Protein AF-A0A3M1T5D5-F1 (afdb_monomer_lite)

Foldseek 3Di:
DDPDDPDPPDPPDDDPQRVLLVLLLLLVLVVVVVVVCVVVVDDDCPCVVVSVVVSVPDCSVVDGSVRSCVVCVVVVHDSVVSNVSSVVVVCVVVVVPPPPDPPPDDDDD

Secondary structure (DSSP, 8-state):
----PPPP----PPPHHHHHHHHHHHHHHHHHHHHHHHHHT--TTTTHHHHHHHHHTSGGGG--HHHHHHHHHHTT--HHHHHHHHHHHHHHHTT-------TT-PPP-

pLDDT: mean 83.45, std 17.96, range [40.91, 97.12]

Radius of gyration: 19.55 Å; chains: 1; bounding box: 76×36×31 Å

Structure (mmCIF, N/CA/C/O backbone):
data_AF-A0A3M1T5D5-F1
#
_entry.id   AF-A0A3M1T5D5-F1
#
loop_
_atom_site.group_PDB
_atom_site.id
_atom_site.type_symbol
_atom_site.label_atom_id
_atom_site.label_alt_id
_atom_site.label_comp_id
_atom_site.label_asym_id
_atom_site.label_entity_id
_atom_site.label_seq_id
_atom_site.pdbx_PDB_ins_code
_atom_site.Cartn_x
_atom_site.Cartn_y
_atom_site.Cartn_z
_atom_site.occupancy
_atom_site.B_iso_or_equiv
_atom_site.auth_seq_id
_atom_site.auth_comp_id
_atom_site.auth_asym_id
_atom_site.auth_atom_id
_atom_site.pdbx_PDB_model_num
ATOM 1 N N . MET A 1 1 ? -53.933 -10.630 -8.402 1.00 40.91 1 MET A N 1
ATOM 2 C CA . MET A 1 1 ? -53.173 -9.362 -8.375 1.00 40.91 1 MET A CA 1
ATOM 3 C C . MET A 1 1 ? -51.960 -9.579 -7.484 1.00 40.91 1 MET A C 1
ATOM 5 O O . MET A 1 1 ? -52.131 -9.719 -6.281 1.00 40.91 1 MET A O 1
ATOM 9 N N . ALA A 1 2 ? -50.770 -9.741 -8.067 1.00 44.00 2 ALA A N 1
ATOM 10 C CA . ALA A 1 2 ? -49.533 -9.911 -7.308 1.00 44.00 2 ALA A CA 1
ATOM 11 C C . ALA A 1 2 ? -48.983 -8.522 -6.971 1.00 44.00 2 ALA A C 1
ATOM 13 O O . ALA A 1 2 ? -48.636 -7.753 -7.863 1.00 44.00 2 ALA A O 1
ATOM 14 N N . ASN A 1 3 ? -48.982 -8.188 -5.685 1.00 47.97 3 ASN A N 1
ATOM 15 C CA . ASN A 1 3 ? -48.479 -6.918 -5.186 1.00 47.97 3 ASN A CA 1
ATOM 16 C C . ASN A 1 3 ? -46.959 -7.053 -4.999 1.00 47.97 3 ASN A C 1
ATOM 18 O O . ASN A 1 3 ? -46.487 -7.403 -3.918 1.00 47.97 3 ASN A O 1
ATOM 22 N N . SER A 1 4 ? -46.194 -6.867 -6.077 1.00 52.28 4 SER A N 1
ATOM 23 C CA . SER A 1 4 ? -44.730 -6.869 -6.015 1.00 52.28 4 SER A CA 1
ATOM 24 C C . SER A 1 4 ? -44.257 -5.583 -5.345 1.00 52.28 4 SER A C 1
ATOM 26 O O . SER A 1 4 ? -44.246 -4.510 -5.946 1.00 52.28 4 SER A O 1
ATOM 28 N N . LYS A 1 5 ? -43.902 -5.694 -4.065 1.00 56.28 5 LYS A N 1
ATOM 29 C CA . LYS A 1 5 ? -43.236 -4.636 -3.302 1.00 56.28 5 LYS A CA 1
ATOM 30 C C . LYS A 1 5 ? -41.893 -4.334 -3.992 1.00 56.28 5 LYS A C 1
ATOM 32 O O . LYS A 1 5 ? -41.157 -5.285 -4.250 1.00 56.28 5 LYS A O 1
ATOM 37 N N . PRO A 1 6 ? -41.559 -3.073 -4.310 1.00 59.50 6 PRO A N 1
ATOM 38 C CA . PRO A 1 6 ? -40.265 -2.761 -4.902 1.00 59.50 6 PRO A CA 1
ATOM 39 C C . PRO A 1 6 ? -39.162 -3.115 -3.900 1.00 59.50 6 PRO A C 1
ATOM 41 O O . PRO A 1 6 ? -39.224 -2.706 -2.738 1.00 59.50 6 PRO A O 1
ATOM 44 N N . GLU A 1 7 ? -38.180 -3.906 -4.336 1.00 61.97 7 GLU A N 1
ATOM 45 C CA . GLU A 1 7 ? -36.981 -4.170 -3.547 1.00 61.97 7 GLU A CA 1
ATOM 46 C C . GLU A 1 7 ? -36.312 -2.831 -3.241 1.00 61.97 7 GLU A C 1
ATOM 48 O O . GLU A 1 7 ? -35.962 -2.067 -4.143 1.00 61.97 7 GLU A O 1
ATOM 53 N N . ALA A 1 8 ? -36.194 -2.505 -1.954 1.00 60.16 8 ALA A N 1
ATOM 54 C CA . ALA A 1 8 ? -35.467 -1.324 -1.531 1.00 60.16 8 ALA A CA 1
ATOM 55 C C . ALA A 1 8 ? -34.039 -1.433 -2.077 1.00 60.16 8 ALA A C 1
ATOM 57 O O . ALA A 1 8 ? -33.324 -2.382 -1.754 1.00 60.16 8 ALA A O 1
ATOM 58 N N . PHE A 1 9 ? -33.640 -0.472 -2.911 1.00 60.44 9 PHE A N 1
ATOM 59 C CA . PHE A 1 9 ? -32.278 -0.343 -3.413 1.00 60.44 9 PHE A CA 1
ATOM 60 C C . PHE A 1 9 ? -31.361 -0.102 -2.207 1.00 60.44 9 PHE A C 1
ATOM 62 O O . PHE A 1 9 ? -31.212 1.021 -1.724 1.00 60.44 9 PHE A O 1
ATOM 69 N N . GLY A 1 10 ? -30.851 -1.189 -1.627 1.00 62.12 10 GLY A N 1
ATOM 70 C CA . GLY A 1 10 ? -30.082 -1.164 -0.394 1.00 62.12 10 GLY A CA 1
ATOM 71 C C . GLY A 1 10 ? -28.766 -0.443 -0.628 1.00 62.12 10 GLY A C 1
ATOM 72 O O . GLY A 1 10 ? -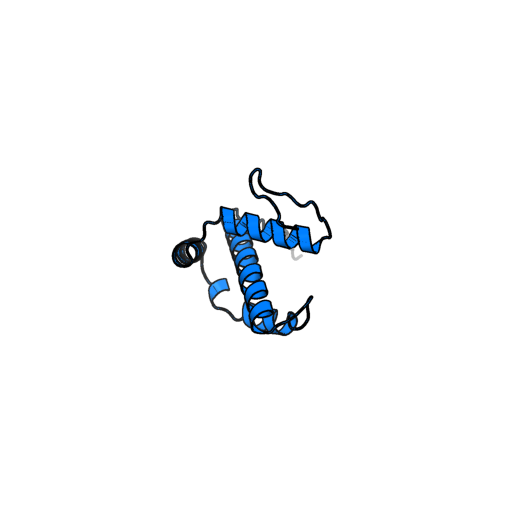27.839 -1.004 -1.209 1.00 62.12 10 GLY A O 1
ATOM 73 N N . LEU A 1 11 ? -28.685 0.807 -0.179 1.00 64.25 11 LEU A N 1
ATOM 74 C CA . LEU A 1 11 ? -27.469 1.604 -0.212 1.00 64.25 11 LEU A CA 1
ATOM 75 C C . LEU A 1 11 ? -26.403 0.924 0.669 1.00 64.25 11 LEU A C 1
ATOM 77 O O . LEU A 1 11 ? -26.407 1.061 1.891 1.00 64.25 11 LEU A O 1
ATOM 81 N N . LYS A 1 12 ? -25.491 0.158 0.060 1.00 74.81 12 LYS A N 1
ATOM 82 C CA . LYS A 1 12 ? -24.354 -0.458 0.758 1.00 74.81 12 LYS A CA 1
ATOM 83 C C . LYS A 1 12 ? -23.246 0.581 0.938 1.00 74.81 12 LYS A C 1
ATOM 85 O O . LYS A 1 12 ? -22.341 0.677 0.114 1.00 74.81 12 LYS A O 1
ATOM 90 N N . ILE A 1 13 ? -23.334 1.383 1.999 1.00 80.44 13 ILE A N 1
ATOM 91 C CA . ILE A 1 13 ? -22.242 2.281 2.395 1.00 80.44 13 ILE A CA 1
ATOM 92 C C . ILE A 1 13 ? -21.165 1.441 3.101 1.00 80.44 13 ILE A C 1
ATOM 94 O O . ILE A 1 13 ? -21.484 0.797 4.103 1.00 80.44 13 ILE A O 1
ATOM 98 N N . PRO A 1 14 ? -19.904 1.442 2.631 1.00 83.88 14 PRO A N 1
ATOM 99 C CA . PRO A 1 14 ? -18.822 0.752 3.322 1.00 83.88 14 PRO A CA 1
ATOM 100 C C . PRO A 1 14 ? -18.591 1.370 4.700 1.00 83.88 14 PRO A C 1
ATOM 102 O O . PRO A 1 14 ? -18.589 2.596 4.865 1.00 83.88 14 PRO A O 1
ATOM 105 N N . SER A 1 15 ? -18.368 0.522 5.700 1.00 90.69 15 SER A N 1
ATOM 106 C CA . SER A 1 15 ? -18.046 0.995 7.039 1.00 90.69 15 SER A CA 1
ATOM 107 C C . SER A 1 15 ? -16.688 1.707 7.056 1.00 90.69 15 SER A C 1
ATOM 109 O O . SER A 1 15 ? -15.858 1.576 6.149 1.00 90.69 15 SER A O 1
ATOM 111 N N . LYS A 1 16 ? -16.411 2.453 8.132 1.00 91.75 16 LYS A N 1
ATOM 112 C CA . LYS A 1 16 ? -15.080 3.046 8.342 1.00 91.75 16 LYS A CA 1
ATOM 113 C C . LYS A 1 16 ? -13.978 1.979 8.364 1.00 91.75 16 LYS A C 1
ATOM 115 O O . LYS A 1 16 ? -12.884 2.242 7.869 1.00 91.75 16 LYS A O 1
ATOM 120 N N . ALA A 1 17 ? -14.271 0.794 8.902 1.00 91.00 17 ALA A N 1
ATOM 121 C CA . ALA A 1 17 ? -13.340 -0.329 8.929 1.00 91.00 17 ALA A CA 1
ATOM 122 C C . ALA A 1 17 ? -13.064 -0.866 7.516 1.00 91.00 17 ALA A C 1
ATOM 124 O O . ALA A 1 17 ? -11.901 -1.034 7.159 1.00 91.00 17 ALA A O 1
ATOM 125 N N . ASP A 1 18 ? -14.098 -1.020 6.682 1.00 91.88 18 ASP A N 1
ATOM 126 C CA . ASP A 1 18 ? -13.947 -1.474 5.289 1.00 91.88 18 ASP A CA 1
ATOM 127 C C . ASP A 1 18 ? -13.114 -0.490 4.467 1.00 91.88 18 ASP A C 1
ATOM 129 O O . ASP A 1 18 ? -12.221 -0.881 3.709 1.00 91.88 18 ASP A O 1
ATOM 133 N N . LYS A 1 19 ? -13.362 0.813 4.658 1.00 92.88 19 LYS A N 1
ATOM 134 C CA . LYS A 1 19 ? -12.568 1.869 4.025 1.00 92.88 19 LYS A CA 1
ATOM 135 C C . LYS A 1 19 ? -11.108 1.803 4.470 1.00 92.88 19 LYS A C 1
ATOM 137 O O . LYS A 1 19 ? -10.219 1.887 3.629 1.00 92.88 19 LYS A O 1
ATOM 142 N N . ARG A 1 20 ? -10.854 1.636 5.771 1.00 94.94 20 ARG A N 1
ATOM 143 C CA . ARG A 1 20 ? -9.497 1.533 6.329 1.00 94.94 20 ARG A CA 1
ATOM 144 C C . ARG A 1 20 ? -8.758 0.305 5.794 1.00 94.94 20 ARG A C 1
ATOM 146 O O . ARG A 1 20 ? -7.648 0.457 5.297 1.00 94.94 20 ARG A O 1
ATOM 153 N N . LYS A 1 21 ? -9.400 -0.870 5.785 1.00 95.50 21 LYS A N 1
ATOM 154 C CA . LYS A 1 21 ? -8.865 -2.097 5.169 1.00 95.50 21 LYS A CA 1
ATOM 155 C C . LYS A 1 21 ? -8.502 -1.870 3.699 1.00 95.50 21 LYS A C 1
ATOM 157 O O . LYS A 1 21 ? -7.394 -2.190 3.285 1.00 95.50 21 LYS A O 1
ATOM 162 N N . SER A 1 22 ? -9.406 -1.264 2.928 1.00 94.44 22 SER A N 1
ATOM 163 C CA . SER A 1 22 ? -9.179 -0.990 1.502 1.00 94.44 22 SER A CA 1
ATOM 164 C C . SER A 1 22 ? -7.985 -0.060 1.267 1.00 94.44 22 SER A C 1
ATOM 166 O O . SER A 1 22 ? -7.217 -0.265 0.330 1.00 94.44 22 SER A O 1
ATOM 168 N N . LEU A 1 23 ? -7.807 0.950 2.125 1.00 95.25 23 LEU A N 1
ATOM 169 C CA . LEU A 1 23 ? -6.665 1.861 2.056 1.00 95.25 23 LEU A CA 1
ATOM 170 C C . LEU A 1 23 ? -5.345 1.147 2.365 1.00 95.25 23 LEU A C 1
ATOM 172 O O . LEU A 1 23 ? -4.384 1.335 1.624 1.00 95.25 23 LEU A O 1
ATOM 176 N N . ILE A 1 24 ? -5.309 0.311 3.408 1.00 96.12 24 ILE A N 1
ATOM 177 C CA . ILE A 1 24 ? -4.122 -0.481 3.761 1.00 96.12 24 ILE A CA 1
ATOM 178 C C . ILE A 1 24 ? -3.746 -1.422 2.611 1.00 96.12 24 ILE A C 1
ATOM 180 O O . ILE A 1 24 ? -2.595 -1.423 2.179 1.00 96.12 24 ILE A O 1
ATOM 184 N N . LEU A 1 25 ? -4.713 -2.165 2.063 1.00 96.81 25 LEU A N 1
ATOM 185 C CA . LEU A 1 25 ? -4.473 -3.074 0.939 1.00 96.81 25 LEU A CA 1
ATOM 186 C C . LEU A 1 25 ? -3.941 -2.341 -0.297 1.00 96.81 25 LEU A C 1
ATOM 188 O O . LEU A 1 25 ? -3.014 -2.828 -0.938 1.00 96.81 25 LEU A O 1
ATOM 192 N N . ASP A 1 26 ? -4.480 -1.165 -0.631 1.00 97.06 26 ASP A N 1
ATOM 193 C CA . ASP A 1 26 ? -3.977 -0.379 -1.763 1.00 97.06 26 ASP A CA 1
ATOM 194 C C . ASP A 1 26 ? -2.552 0.142 -1.520 1.00 97.06 26 ASP A C 1
ATOM 196 O O . ASP A 1 26 ? -1.727 0.115 -2.432 1.00 97.06 26 ASP A O 1
ATOM 200 N N . SER A 1 27 ? -2.232 0.573 -0.296 1.00 96.62 27 SER A N 1
ATOM 201 C CA . SER A 1 27 ? -0.864 0.962 0.067 1.00 96.62 27 SER A CA 1
ATOM 202 C C . SER A 1 27 ? 0.118 -0.201 -0.052 1.00 96.62 27 SER A C 1
ATOM 204 O O . SER A 1 27 ? 1.179 -0.037 -0.651 1.00 96.62 27 SER A O 1
ATOM 206 N N . LEU A 1 28 ? -0.242 -1.380 0.461 1.00 96.38 28 LEU A N 1
ATOM 207 C CA . LEU A 1 28 ? 0.588 -2.580 0.350 1.00 96.38 28 LEU A CA 1
ATOM 208 C C . LEU A 1 28 ? 0.768 -2.995 -1.113 1.00 96.38 28 LEU A C 1
ATOM 210 O O . LEU A 1 28 ? 1.897 -3.222 -1.535 1.00 96.38 28 LEU A O 1
ATOM 214 N N . ARG A 1 29 ? -0.300 -2.966 -1.922 1.00 97.12 29 ARG A N 1
ATOM 215 C CA . ARG A 1 29 ? -0.223 -3.215 -3.370 1.00 97.12 29 ARG A CA 1
ATOM 216 C C . ARG A 1 29 ? 0.803 -2.315 -4.049 1.00 97.12 29 ARG A C 1
ATOM 218 O O . ARG A 1 29 ? 1.553 -2.777 -4.903 1.00 97.12 29 ARG A O 1
ATOM 225 N N . ILE A 1 30 ? 0.815 -1.024 -3.709 1.00 95.69 30 ILE A N 1
ATOM 226 C CA . ILE A 1 30 ? 1.755 -0.054 -4.285 1.00 95.69 30 ILE A CA 1
ATOM 227 C C . ILE A 1 30 ? 3.193 -0.410 -3.912 1.00 95.69 30 ILE A C 1
ATOM 229 O O . ILE A 1 30 ? 4.053 -0.390 -4.791 1.00 95.69 30 ILE A O 1
ATOM 233 N N . LEU A 1 31 ? 3.450 -0.763 -2.650 1.00 94.44 31 LEU A N 1
ATOM 234 C CA . LEU A 1 31 ? 4.777 -1.193 -2.206 1.00 94.44 31 LEU A CA 1
ATOM 235 C C . LEU A 1 31 ? 5.229 -2.457 -2.936 1.00 94.44 31 LEU A C 1
ATOM 237 O O . LEU A 1 31 ? 6.318 -2.480 -3.508 1.00 94.44 31 LEU A O 1
ATOM 241 N N . THR A 1 32 ? 4.371 -3.476 -2.997 1.00 95.88 32 THR A N 1
ATOM 242 C CA . THR A 1 32 ? 4.675 -4.720 -3.711 1.00 95.88 32 THR A CA 1
ATOM 243 C C . THR A 1 32 ? 4.906 -4.460 -5.199 1.00 95.88 32 THR A C 1
ATOM 245 O O . THR A 1 32 ? 5.839 -5.012 -5.771 1.00 95.88 32 THR A O 1
ATOM 248 N N . TRP A 1 33 ? 4.132 -3.565 -5.823 1.00 95.38 33 TRP A N 1
ATOM 249 C CA . TRP A 1 33 ? 4.343 -3.163 -7.215 1.00 95.38 33 TRP A CA 1
ATOM 250 C C . TRP A 1 33 ? 5.687 -2.460 -7.423 1.00 95.38 33 TRP A C 1
ATOM 252 O O . TRP A 1 33 ? 6.392 -2.729 -8.394 1.00 95.38 33 TRP A O 1
ATOM 262 N N . GLN A 1 34 ? 6.061 -1.545 -6.527 1.00 93.12 34 GLN A N 1
ATOM 263 C CA . GLN A 1 34 ? 7.351 -0.864 -6.609 1.00 93.12 34 GLN A CA 1
ATOM 264 C C . GLN A 1 34 ? 8.516 -1.845 -6.465 1.00 93.12 34 GLN A C 1
ATOM 266 O O . GLN A 1 34 ? 9.463 -1.747 -7.245 1.00 93.12 34 GLN A O 1
ATOM 271 N N . ASN A 1 35 ? 8.411 -2.812 -5.551 1.00 94.44 35 ASN A N 1
ATOM 272 C CA . ASN A 1 35 ? 9.419 -3.854 -5.396 1.00 94.44 35 ASN A CA 1
ATOM 273 C C . ASN A 1 35 ? 9.490 -4.771 -6.627 1.00 94.44 35 ASN A C 1
ATOM 275 O O . ASN A 1 35 ? 10.560 -4.944 -7.202 1.00 94.44 35 ASN A O 1
ATOM 279 N N . TYR A 1 36 ? 8.340 -5.247 -7.117 1.00 95.00 36 TYR A N 1
ATOM 280 C CA . TYR A 1 36 ? 8.25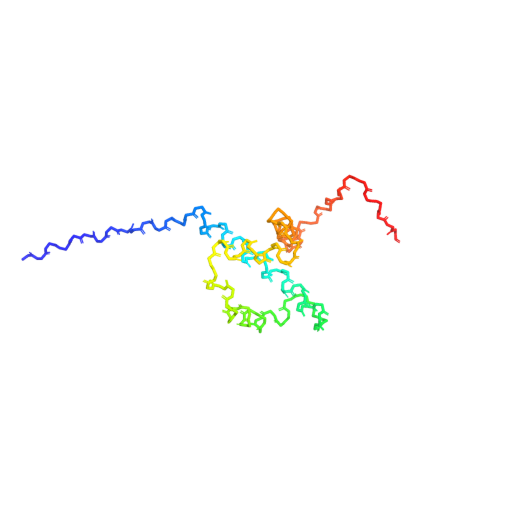4 -6.059 -8.333 1.00 95.00 36 TYR A CA 1
ATOM 281 C C . TYR A 1 36 ? 8.919 -5.365 -9.527 1.00 95.00 36 TYR A C 1
ATOM 283 O O . TYR A 1 36 ? 9.681 -5.984 -10.269 1.00 95.00 36 TYR A O 1
ATOM 291 N N . LYS A 1 37 ? 8.690 -4.057 -9.700 1.00 94.69 37 LYS A N 1
ATOM 292 C CA . LYS A 1 37 ? 9.364 -3.288 -10.750 1.00 94.69 37 LYS A CA 1
ATOM 293 C C . LYS A 1 37 ? 10.875 -3.233 -10.573 1.00 94.69 37 LYS A C 1
ATOM 295 O O . LYS A 1 37 ? 11.588 -3.346 -11.565 1.00 94.69 37 LYS A O 1
ATOM 300 N N . ALA A 1 38 ? 11.353 -3.019 -9.349 1.00 92.88 38 ALA A N 1
ATOM 301 C CA . ALA A 1 38 ? 12.780 -2.939 -9.064 1.00 92.88 38 ALA A CA 1
ATOM 302 C C . ALA A 1 38 ? 13.478 -4.276 -9.359 1.00 92.88 38 ALA A C 1
ATOM 304 O O . ALA A 1 38 ? 14.483 -4.300 -10.069 1.00 92.88 38 ALA A O 1
ATOM 305 N N . GLU A 1 39 ? 12.895 -5.383 -8.896 1.00 95.00 39 GLU A N 1
ATOM 306 C CA . GLU A 1 39 ? 13.406 -6.743 -9.108 1.00 95.00 39 GLU A CA 1
ATOM 307 C C . GLU A 1 39 ? 13.453 -7.122 -10.593 1.00 95.00 39 GLU A C 1
ATOM 309 O O . GLU A 1 39 ? 14.433 -7.701 -11.060 1.00 95.00 39 GLU A O 1
ATOM 314 N N . ASN A 1 40 ? 12.429 -6.734 -11.358 1.00 93.44 40 ASN A N 1
ATOM 315 C CA . ASN A 1 40 ? 12.307 -7.069 -12.779 1.00 93.44 40 ASN A CA 1
ATOM 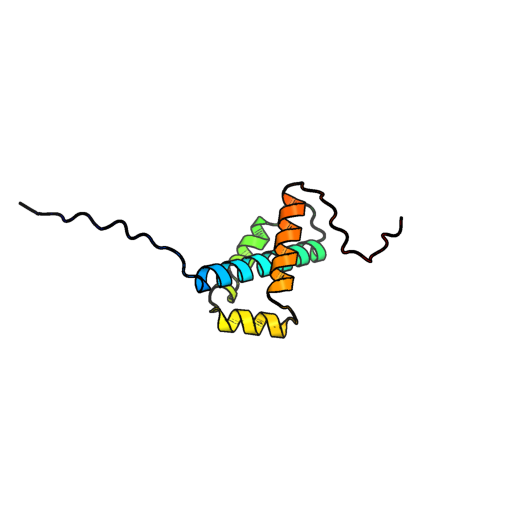316 C C . ASN A 1 40 ? 12.855 -5.983 -13.721 1.00 93.44 40 ASN A C 1
ATOM 318 O O . ASN A 1 40 ? 12.761 -6.123 -14.939 1.00 93.44 40 ASN A O 1
ATOM 322 N N . ARG A 1 41 ? 13.428 -4.896 -13.182 1.00 92.50 41 ARG A N 1
ATOM 323 C CA . ARG A 1 41 ? 13.933 -3.729 -13.939 1.00 92.50 41 ARG A CA 1
ATOM 324 C C . ARG A 1 41 ? 12.906 -3.151 -14.924 1.00 92.50 41 ARG A C 1
ATOM 326 O O . ARG A 1 41 ? 13.242 -2.743 -16.033 1.00 92.50 41 ARG A O 1
ATOM 333 N N . ILE A 1 42 ? 11.648 -3.113 -14.500 1.00 90.81 42 ILE A N 1
ATOM 334 C CA . ILE A 1 42 ? 10.512 -2.648 -15.295 1.00 90.81 42 ILE A CA 1
ATOM 335 C C . ILE A 1 42 ? 10.352 -1.133 -15.158 1.00 90.81 42 ILE A C 1
ATOM 337 O O . ILE A 1 42 ? 10.408 -0.572 -14.059 1.00 90.81 42 ILE A O 1
ATOM 341 N N . SER A 1 43 ? 10.050 -0.475 -16.276 1.00 86.19 43 SER A N 1
ATOM 342 C CA . SER A 1 43 ? 9.649 0.932 -16.312 1.00 86.19 43 SER A CA 1
ATOM 343 C C . SER A 1 43 ? 8.156 1.073 -16.631 1.00 86.19 43 SER A C 1
ATOM 345 O O . SER A 1 43 ? 7.551 0.186 -17.226 1.00 86.19 43 SER A O 1
ATOM 347 N N . GLY A 1 44 ? 7.535 2.181 -16.220 1.00 86.06 44 GLY A N 1
ATOM 348 C CA . GLY A 1 44 ? 6.130 2.441 -16.546 1.00 86.06 44 GLY A CA 1
ATOM 349 C C . GLY A 1 44 ? 5.151 1.412 -15.959 1.00 86.06 44 GLY A C 1
ATOM 350 O O . GLY A 1 44 ? 5.150 1.180 -14.745 1.00 86.06 44 GLY A O 1
ATOM 351 N N . LEU A 1 45 ? 4.276 0.875 -16.818 1.00 88.12 45 LEU A N 1
ATOM 352 C CA . LEU A 1 45 ? 3.215 -0.092 -16.489 1.00 88.12 45 LEU A CA 1
ATOM 353 C C . LEU A 1 45 ? 3.430 -1.469 -17.137 1.00 88.12 45 LEU A C 1
ATOM 355 O O . LEU A 1 45 ? 2.544 -2.321 -17.051 1.00 88.12 45 LEU A O 1
ATOM 359 N N . ASP A 1 46 ? 4.578 -1.695 -17.772 1.00 89.25 46 ASP A N 1
ATOM 360 C CA . ASP A 1 46 ? 4.887 -2.988 -18.381 1.00 89.25 46 ASP A CA 1
ATOM 361 C C . ASP A 1 46 ? 4.887 -4.070 -17.291 1.00 89.25 46 ASP A C 1
ATOM 363 O O . ASP A 1 46 ? 5.363 -3.837 -16.186 1.00 89.25 46 ASP A O 1
ATOM 367 N N . GLY A 1 47 ? 4.290 -5.237 -17.525 1.00 90.44 47 GLY A N 1
ATOM 368 C CA . GLY A 1 47 ? 4.214 -6.285 -16.497 1.00 90.44 47 GLY A CA 1
ATOM 369 C C . GLY A 1 47 ? 3.187 -6.044 -15.377 1.00 90.44 47 GLY A C 1
ATOM 370 O O . GLY A 1 47 ? 3.080 -6.859 -14.458 1.00 90.44 47 GLY A O 1
ATOM 371 N N . TYR A 1 48 ? 2.434 -4.932 -15.402 1.00 93.31 48 TYR A N 1
ATOM 372 C CA . TYR A 1 48 ? 1.429 -4.657 -14.367 1.00 93.31 48 TYR A CA 1
ATOM 373 C C . TYR A 1 48 ? 0.249 -5.631 -14.424 1.00 93.31 48 TYR A C 1
ATOM 375 O O . TYR A 1 48 ? -0.328 -5.938 -13.387 1.00 93.31 48 TYR A O 1
ATOM 383 N N . ALA A 1 49 ? -0.125 -6.113 -15.611 1.00 94.75 49 ALA A N 1
ATOM 384 C CA . ALA A 1 49 ? -1.234 -7.054 -15.755 1.00 94.75 49 ALA A CA 1
ATOM 385 C C . ALA A 1 49 ? -0.920 -8.389 -15.060 1.00 94.75 49 ALA A C 1
ATOM 387 O O . ALA A 1 49 ? -1.740 -8.910 -14.308 1.00 94.75 49 ALA A O 1
ATOM 388 N N . GLU A 1 50 ? 0.293 -8.899 -15.254 1.00 94.88 50 GLU A N 1
ATOM 389 C CA . GLU A 1 50 ? 0.813 -10.107 -14.622 1.00 94.88 50 GLU A CA 1
ATOM 390 C C . GLU A 1 50 ? 0.941 -9.918 -13.108 1.00 94.88 50 GLU A C 1
ATOM 392 O O . GLU A 1 50 ? 0.486 -10.763 -12.333 1.00 94.88 50 GLU A O 1
ATOM 397 N N . PHE A 1 51 ? 1.482 -8.771 -12.683 1.00 96.69 51 PHE A N 1
ATOM 398 C CA . PHE A 1 51 ? 1.526 -8.395 -11.273 1.00 96.69 51 PHE A CA 1
ATOM 399 C C . PHE A 1 51 ? 0.126 -8.343 -10.646 1.00 96.69 51 PHE A C 1
ATOM 401 O O . PHE A 1 51 ? -0.061 -8.869 -9.555 1.00 96.69 51 PHE A O 1
ATOM 408 N N . ASP A 1 52 ? -0.863 -7.730 -11.302 1.00 95.94 52 ASP A N 1
ATOM 409 C CA . ASP A 1 52 ? -2.218 -7.580 -10.759 1.00 95.94 52 ASP A CA 1
ATOM 410 C C . ASP A 1 52 ? -2.916 -8.937 -10.599 1.00 95.94 52 ASP A C 1
ATOM 412 O O . ASP A 1 52 ? -3.618 -9.155 -9.611 1.00 95.94 52 ASP A O 1
ATOM 416 N N . VAL A 1 53 ? -2.673 -9.878 -11.518 1.00 97.12 53 VAL A N 1
ATOM 417 C CA . VAL A 1 53 ? -3.123 -11.270 -11.373 1.00 97.12 53 VAL A CA 1
ATOM 418 C C . VAL A 1 53 ? -2.484 -11.918 -10.144 1.00 97.12 53 VAL A C 1
ATOM 420 O O . VAL A 1 53 ? -3.204 -12.470 -9.311 1.00 97.12 53 VAL A O 1
ATOM 423 N N . ALA A 1 54 ? -1.160 -11.812 -9.994 1.00 95.81 54 ALA A N 1
ATOM 424 C CA . AL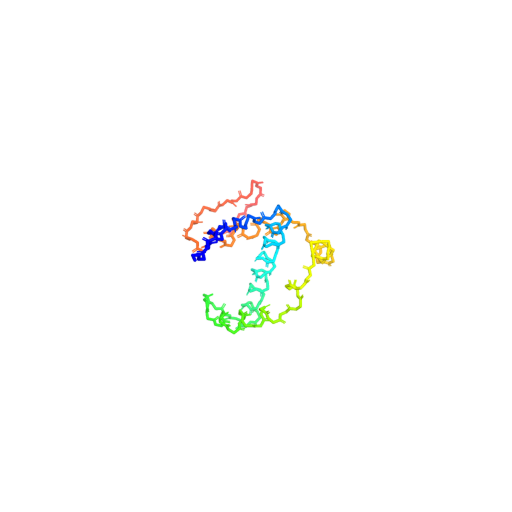A A 1 54 ? -0.449 -12.378 -8.849 1.00 95.81 54 ALA A CA 1
ATOM 425 C C . ALA A 1 54 ? -0.906 -11.747 -7.523 1.00 95.81 54 ALA A C 1
ATOM 427 O O . ALA A 1 54 ? -1.216 -12.457 -6.570 1.00 95.81 54 ALA A O 1
ATOM 428 N N . TRP A 1 55 ? -1.034 -10.420 -7.484 1.00 96.75 55 TRP A N 1
ATOM 429 C CA . TRP A 1 55 ? -1.507 -9.657 -6.333 1.00 96.75 55 TRP A CA 1
ATOM 430 C C . TRP A 1 55 ? -2.910 -10.082 -5.900 1.00 96.75 55 TRP A C 1
ATOM 432 O O . TRP A 1 55 ? -3.152 -10.286 -4.712 1.00 96.75 55 TRP A O 1
ATOM 442 N N . LYS A 1 56 ? -3.849 -10.231 -6.842 1.00 96.06 56 LYS A N 1
ATOM 443 C CA . LYS A 1 56 ? -5.228 -10.656 -6.546 1.00 96.06 56 LYS A CA 1
ATOM 444 C C . LYS A 1 56 ? -5.321 -12.091 -6.034 1.00 96.06 56 LYS A C 1
ATOM 446 O O . LYS A 1 56 ? -6.280 -12.404 -5.336 1.00 96.06 56 LYS A O 1
ATOM 451 N N . ALA A 1 57 ? -4.350 -12.938 -6.364 1.00 96.62 57 ALA A N 1
ATOM 452 C CA . ALA A 1 57 ? -4.279 -14.313 -5.882 1.00 96.62 57 ALA A CA 1
ATOM 453 C C . ALA A 1 57 ? -3.701 -14.438 -4.458 1.00 96.62 57 ALA A C 1
ATOM 455 O O . ALA A 1 57 ? -3.740 -15.525 -3.891 1.00 96.62 57 ALA A O 1
ATOM 456 N N . MET A 1 58 ? -3.165 -13.361 -3.871 1.00 95.00 58 MET A N 1
ATOM 457 C CA . MET A 1 58 ? -2.573 -13.404 -2.530 1.00 95.00 58 MET A CA 1
ATOM 458 C C . MET A 1 58 ? -3.632 -13.513 -1.424 1.00 95.00 58 MET A C 1
ATOM 460 O O . MET A 1 58 ? -4.643 -12.810 -1.433 1.00 95.00 58 MET A O 1
ATOM 464 N N . ASP A 1 59 ? -3.331 -14.290 -0.382 1.00 95.06 59 ASP A N 1
ATOM 465 C CA . ASP A 1 59 ? -4.228 -14.509 0.767 1.00 95.06 59 ASP A CA 1
ATOM 466 C C . ASP A 1 59 ? -4.515 -13.245 1.595 1.00 95.06 59 ASP A C 1
ATOM 468 O O . ASP A 1 59 ? -5.452 -13.211 2.395 1.00 95.06 59 ASP A O 1
ATOM 472 N N . ILE A 1 60 ? -3.744 -12.174 1.388 1.00 94.62 60 ILE A N 1
ATOM 473 C CA . ILE A 1 60 ? -3.897 -10.901 2.101 1.00 94.62 60 ILE A CA 1
ATOM 474 C C . ILE A 1 60 ? -5.295 -10.282 1.932 1.00 94.62 60 ILE A C 1
ATOM 476 O O . ILE A 1 60 ? -5.789 -9.606 2.834 1.00 94.62 60 ILE A O 1
ATOM 480 N N . HIS A 1 61 ? -5.986 -10.550 0.818 1.00 94.31 61 HIS A N 1
ATOM 481 C CA . HIS A 1 61 ? -7.347 -10.045 0.578 1.00 94.31 61 HIS A CA 1
ATOM 482 C C . HIS A 1 61 ? -8.377 -10.629 1.555 1.00 94.31 61 HIS A C 1
ATOM 484 O O . HIS A 1 61 ? -9.365 -9.963 1.899 1.00 94.31 61 HIS A O 1
ATOM 490 N N . SER A 1 62 ? -8.110 -11.836 2.054 1.00 94.50 62 SER A N 1
ATOM 491 C CA . SER A 1 62 ? -8.942 -12.549 3.025 1.00 94.50 62 SER A CA 1
ATOM 492 C C . SER A 1 62 ? -8.713 -12.088 4.467 1.00 94.50 62 SER A C 1
ATOM 494 O O . SER A 1 62 ? -9.539 -12.387 5.325 1.00 94.50 62 SER A O 1
ATOM 496 N N . GLN A 1 63 ? -7.644 -11.333 4.743 1.00 94.19 63 GLN A N 1
ATOM 497 C CA . GLN A 1 63 ? -7.323 -10.876 6.096 1.00 94.19 63 GLN A CA 1
ATOM 498 C C . GLN A 1 63 ? -8.295 -9.804 6.590 1.00 94.19 63 GLN A C 1
ATOM 500 O O . GLN A 1 63 ? -8.715 -8.920 5.836 1.00 94.19 63 GLN A O 1
ATOM 505 N N . ASP A 1 64 ? -8.659 -9.853 7.865 1.00 95.31 64 ASP A N 1
ATOM 506 C CA . ASP A 1 64 ? -9.429 -8.793 8.507 1.00 95.31 64 ASP A CA 1
ATOM 507 C C . ASP A 1 64 ? -8.545 -7.595 8.907 1.00 95.31 64 ASP A C 1
ATOM 509 O O . ASP A 1 64 ? -7.329 -7.580 8.716 1.00 95.31 64 ASP A O 1
ATOM 513 N N . LEU A 1 65 ? -9.170 -6.527 9.409 1.00 93.94 65 LEU A N 1
ATOM 514 C CA . LEU A 1 65 ? -8.437 -5.319 9.783 1.00 93.94 65 LEU A CA 1
ATOM 515 C C . LEU A 1 65 ? -7.403 -5.578 10.903 1.00 93.94 65 LEU A C 1
ATOM 517 O O . LEU A 1 65 ? -6.270 -5.137 10.729 1.00 93.94 65 LEU A O 1
ATOM 521 N N . PRO A 1 66 ? -7.719 -6.272 12.016 1.00 96.31 66 PRO A N 1
ATOM 522 C CA . PRO A 1 66 ? -6.714 -6.642 13.017 1.00 96.31 66 PRO A CA 1
ATOM 523 C C . PRO A 1 66 ? -5.506 -7.395 12.446 1.00 96.31 66 PRO A C 1
ATOM 525 O O . PRO A 1 66 ? -4.373 -7.041 12.769 1.00 96.31 66 PRO A O 1
ATOM 528 N N . GLN A 1 67 ? -5.731 -8.381 11.574 1.00 96.69 67 GLN A N 1
ATOM 529 C CA . GLN A 1 67 ? -4.663 -9.147 10.927 1.00 96.69 67 GLN A CA 1
ATOM 530 C C . GLN A 1 67 ? -3.783 -8.264 10.042 1.00 96.69 67 GLN A C 1
ATOM 532 O O . GLN A 1 67 ? -2.559 -8.343 10.124 1.00 96.69 67 GLN A O 1
ATOM 537 N N . LEU A 1 68 ? -4.393 -7.372 9.257 1.00 96.12 68 LEU A N 1
ATOM 538 C CA . LEU A 1 68 ? -3.647 -6.419 8.439 1.00 96.12 68 LEU A CA 1
ATOM 539 C C . LEU A 1 68 ? -2.805 -5.474 9.296 1.00 96.12 68 LEU A C 1
ATOM 541 O O . LEU A 1 68 ? -1.657 -5.220 8.957 1.00 96.12 68 LEU A O 1
ATOM 545 N N . LEU A 1 69 ? -3.339 -4.974 10.413 1.00 95.62 69 LEU A N 1
ATOM 546 C CA . LEU A 1 69 ? -2.589 -4.107 11.327 1.00 95.62 69 LEU A CA 1
ATOM 547 C C . LEU A 1 69 ? -1.411 -4.833 11.980 1.00 95.62 69 LEU A C 1
ATOM 549 O O . LEU A 1 69 ? -0.364 -4.225 12.185 1.00 95.62 69 LEU A O 1
ATOM 553 N N . GLU A 1 70 ? -1.568 -6.115 12.302 1.00 96.44 70 GLU A N 1
ATOM 554 C CA . GLU A 1 70 ? -0.472 -6.925 12.833 1.00 96.44 70 GLU A CA 1
ATOM 555 C C . GLU A 1 70 ? 0.608 -7.172 11.776 1.00 96.44 70 GLU A C 1
ATOM 557 O O . GLU A 1 70 ? 1.792 -7.024 12.070 1.00 96.44 70 GLU A O 1
ATOM 562 N N . LEU A 1 71 ? 0.209 -7.433 10.527 1.00 95.50 71 LEU A N 1
ATOM 563 C CA . LEU A 1 71 ? 1.137 -7.512 9.401 1.00 95.50 71 LEU A CA 1
ATOM 564 C C . LEU A 1 71 ? 1.939 -6.212 9.242 1.00 95.50 71 LEU A C 1
ATOM 566 O O . LEU A 1 71 ? 3.144 -6.271 9.022 1.00 95.50 71 LEU A O 1
ATOM 570 N N . LEU A 1 72 ? 1.306 -5.042 9.389 1.00 95.38 72 LEU A N 1
ATOM 571 C CA . LEU A 1 72 ? 2.028 -3.768 9.291 1.00 95.38 72 LEU A CA 1
ATOM 572 C C . LEU A 1 72 ? 3.134 -3.656 10.339 1.00 95.38 72 LEU A C 1
ATOM 574 O O . LEU A 1 72 ? 4.253 -3.291 9.995 1.00 95.38 72 LEU A O 1
ATOM 578 N N . LYS A 1 73 ? 2.851 -4.039 11.589 1.00 94.94 73 LYS A N 1
ATOM 579 C CA . LYS A 1 73 ? 3.864 -4.050 12.653 1.00 94.94 73 LYS A CA 1
ATOM 580 C C . LYS A 1 73 ? 5.001 -5.023 12.358 1.00 94.94 73 LYS A C 1
ATOM 582 O O . LYS A 1 73 ? 6.150 -4.698 12.618 1.00 94.94 73 LYS A O 1
ATOM 587 N N . GLN A 1 74 ? 4.696 -6.207 11.823 1.00 96.12 74 GLN A N 1
ATOM 588 C CA . GLN A 1 74 ? 5.718 -7.196 11.456 1.00 96.12 74 GLN A CA 1
ATOM 589 C C . GLN A 1 74 ? 6.651 -6.686 10.354 1.00 96.12 74 GLN A C 1
ATOM 591 O O . GLN A 1 74 ? 7.821 -7.054 10.323 1.00 96.12 74 GLN A O 1
ATOM 596 N N . LEU A 1 75 ? 6.128 -5.843 9.464 1.00 94.06 75 LEU A N 1
ATOM 597 C CA . LEU A 1 75 ? 6.886 -5.176 8.408 1.00 94.06 75 LEU A CA 1
ATOM 598 C C . LEU A 1 75 ? 7.515 -3.848 8.864 1.00 94.06 75 LEU A C 1
ATOM 600 O O . LEU A 1 75 ? 8.084 -3.150 8.032 1.00 94.06 75 LEU A O 1
ATOM 604 N N . ASP A 1 76 ? 7.397 -3.505 10.150 1.00 95.50 76 ASP A N 1
ATOM 605 C CA . ASP A 1 76 ? 7.868 -2.253 10.752 1.00 95.50 76 ASP A CA 1
ATOM 606 C C . ASP A 1 76 ? 7.321 -0.990 10.058 1.00 95.50 76 ASP A C 1
ATOM 608 O O . ASP A 1 76 ? 8.006 0.016 9.891 1.00 95.50 76 ASP A O 1
ATOM 612 N N . TYR A 1 77 ? 6.054 -1.051 9.635 1.00 94.00 77 TYR A N 1
ATOM 613 C CA . TYR A 1 77 ? 5.324 0.083 9.078 1.00 94.00 77 TYR A CA 1
ATOM 614 C C . TYR A 1 77 ? 4.193 0.536 9.994 1.00 94.00 77 TYR A C 1
ATOM 616 O O . TYR A 1 77 ? 3.398 -0.250 10.516 1.00 94.00 77 TYR A O 1
ATOM 624 N N . THR A 1 78 ? 4.022 1.849 10.076 1.00 94.38 78 THR A N 1
ATOM 625 C CA . THR A 1 78 ? 2.799 2.475 10.567 1.00 94.38 78 THR A CA 1
ATOM 626 C C . THR A 1 78 ? 1.810 2.713 9.426 1.00 94.38 78 THR A C 1
ATOM 628 O O . THR A 1 78 ? 2.160 2.874 8.253 1.00 94.38 78 THR A O 1
ATOM 631 N N . GLU A 1 79 ? 0.524 2.818 9.760 1.00 93.19 79 GLU A N 1
ATOM 632 C CA . GLU A 1 79 ? -0.489 3.200 8.770 1.00 93.19 79 GLU A CA 1
ATOM 633 C C . GLU A 1 79 ? -0.253 4.598 8.190 1.00 93.19 79 GLU A C 1
ATOM 635 O O . GLU A 1 79 ? -0.551 4.835 7.020 1.00 93.19 79 GLU A O 1
ATOM 640 N N . ALA A 1 80 ? 0.276 5.527 8.990 1.00 92.31 80 ALA A N 1
ATOM 641 C CA . ALA A 1 80 ? 0.560 6.885 8.543 1.00 92.31 80 ALA A CA 1
ATOM 642 C C . ALA A 1 80 ? 1.620 6.894 7.431 1.00 92.31 80 ALA A C 1
ATOM 644 O O . ALA A 1 80 ? 1.423 7.549 6.405 1.00 92.31 80 ALA A O 1
ATOM 645 N N . GLU A 1 81 ? 2.687 6.107 7.586 1.00 93.50 81 GLU A N 1
ATOM 646 C CA . GLU A 1 81 ? 3.728 5.943 6.567 1.00 93.50 81 GLU A CA 1
ATOM 647 C C . GLU A 1 81 ? 3.162 5.319 5.291 1.00 93.50 81 GLU A C 1
ATOM 649 O O . GLU A 1 81 ? 3.367 5.850 4.197 1.00 93.50 81 GLU A O 1
ATOM 654 N N . LEU A 1 82 ? 2.358 4.255 5.416 1.00 93.88 82 LEU A N 1
ATOM 655 C CA . LEU A 1 82 ? 1.677 3.649 4.269 1.00 93.88 82 LEU A CA 1
ATOM 656 C C . LEU A 1 82 ? 0.782 4.641 3.519 1.00 93.88 82 LEU A C 1
ATOM 658 O O . LEU A 1 82 ? 0.719 4.619 2.284 1.00 93.88 82 LEU A O 1
ATOM 662 N N . MET A 1 83 ? 0.069 5.504 4.244 1.00 93.38 83 MET A N 1
ATOM 663 C CA . MET A 1 83 ? -0.779 6.528 3.639 1.00 93.38 83 MET A CA 1
ATOM 664 C C . MET A 1 83 ? 0.053 7.609 2.946 1.00 93.38 83 MET A C 1
ATOM 666 O O . MET A 1 83 ? -0.286 8.002 1.827 1.00 93.38 83 MET A O 1
ATOM 670 N N . ALA A 1 84 ? 1.148 8.060 3.560 1.00 92.75 84 ALA A N 1
ATOM 671 C CA . ALA A 1 84 ? 2.053 9.045 2.973 1.00 92.75 84 ALA A CA 1
ATOM 672 C C . ALA A 1 84 ? 2.694 8.523 1.676 1.00 92.75 84 ALA A C 1
ATOM 674 O O . ALA A 1 84 ? 2.690 9.220 0.656 1.00 92.75 84 ALA A O 1
ATOM 675 N N . MET A 1 85 ? 3.160 7.269 1.673 1.00 92.81 85 MET A N 1
ATOM 676 C CA . MET A 1 85 ? 3.726 6.616 0.487 1.00 92.81 85 MET A CA 1
ATOM 677 C C . MET A 1 85 ? 2.693 6.466 -0.630 1.00 92.81 85 MET A C 1
ATOM 679 O O . MET A 1 85 ? 2.964 6.817 -1.780 1.00 92.81 85 MET A O 1
ATOM 683 N N . ARG A 1 86 ? 1.470 6.040 -0.294 1.00 93.56 86 ARG A N 1
ATOM 684 C CA . ARG A 1 86 ? 0.355 5.968 -1.246 1.00 93.56 86 ARG A CA 1
ATOM 685 C C . ARG A 1 86 ? 0.044 7.329 -1.866 1.00 93.56 86 ARG A C 1
ATOM 687 O O . ARG A 1 86 ? -0.112 7.432 -3.082 1.00 93.56 86 ARG A O 1
ATOM 694 N N . GLN A 1 87 ? -0.041 8.380 -1.053 1.00 93.38 87 GLN A N 1
ATOM 695 C CA . GLN A 1 87 ? -0.278 9.740 -1.543 1.00 93.38 87 GLN A CA 1
ATOM 696 C C . GLN A 1 87 ? 0.860 10.218 -2.446 1.00 93.38 87 GLN A C 1
ATOM 698 O O . GLN A 1 87 ? 0.601 10.785 -3.505 1.00 93.38 87 GLN A O 1
ATOM 703 N N . LYS A 1 88 ? 2.120 9.970 -2.066 1.00 91.50 88 LYS A N 1
ATOM 704 C CA . LYS A 1 88 ? 3.291 10.266 -2.903 1.00 91.50 88 LYS A CA 1
ATOM 705 C C . LYS A 1 88 ? 3.202 9.545 -4.251 1.00 91.50 88 LYS A C 1
ATOM 707 O O . LYS A 1 88 ? 3.357 10.190 -5.281 1.00 91.50 88 LYS A O 1
ATOM 712 N N . TYR A 1 89 ? 2.873 8.254 -4.262 1.00 91.88 89 TYR A N 1
ATOM 713 C CA . TYR A 1 89 ? 2.729 7.472 -5.492 1.00 91.88 89 TYR A CA 1
ATOM 714 C C . TYR A 1 89 ? 1.674 8.054 -6.443 1.00 91.88 89 TYR A C 1
ATOM 716 O O . TYR A 1 89 ? 1.957 8.262 -7.622 1.00 91.88 89 TYR A O 1
ATOM 724 N N . TYR A 1 90 ? 0.470 8.354 -5.944 1.00 90.75 90 TYR A N 1
ATOM 725 C CA . TYR A 1 90 ? -0.585 8.905 -6.798 1.00 90.75 90 TYR A CA 1
ATOM 726 C C . TYR A 1 90 ? -0.293 10.336 -7.264 1.00 90.75 90 TYR A C 1
ATOM 728 O O . TYR A 1 90 ? -0.617 10.637 -8.408 1.00 90.75 90 TYR A O 1
ATOM 736 N N . ARG A 1 91 ? 0.370 11.170 -6.447 1.00 89.88 91 ARG A N 1
ATOM 737 C CA . ARG A 1 91 ? 0.850 12.502 -6.870 1.00 89.88 91 ARG A CA 1
ATOM 738 C C . ARG A 1 91 ? 1.849 12.410 -8.023 1.00 89.88 91 ARG A C 1
ATOM 740 O O . ARG A 1 91 ? 1.676 13.053 -9.051 1.00 89.88 91 ARG A O 1
ATOM 747 N N . LEU A 1 92 ? 2.849 11.536 -7.891 1.00 85.50 92 LEU A N 1
ATOM 748 C CA . LEU A 1 92 ? 3.832 11.307 -8.953 1.00 85.50 92 LEU A CA 1
ATOM 749 C C . LEU A 1 92 ? 3.171 10.774 -10.233 1.00 85.50 92 LEU A C 1
ATOM 751 O O . LEU A 1 92 ? 3.558 11.154 -11.335 1.00 85.50 92 LEU A O 1
ATOM 755 N N . ARG A 1 93 ? 2.149 9.918 -10.098 1.00 81.38 93 ARG A N 1
ATOM 756 C CA . ARG A 1 93 ? 1.399 9.370 -11.236 1.00 81.38 93 ARG A CA 1
ATOM 757 C C . ARG A 1 93 ? 0.519 10.409 -11.933 1.00 81.38 93 ARG A C 1
ATOM 759 O O . ARG A 1 93 ? 0.396 10.346 -13.152 1.00 81.38 93 ARG A O 1
ATOM 766 N N . SER A 1 94 ? -0.111 11.324 -11.196 1.00 80.81 94 SER A N 1
ATOM 767 C CA . SER A 1 94 ? -0.966 12.365 -11.783 1.00 80.81 94 SER A CA 1
ATOM 768 C C . SER A 1 94 ? -0.176 13.472 -12.483 1.00 80.81 94 SER A C 1
ATOM 770 O O . SER A 1 94 ? -0.785 14.348 -13.087 1.00 80.81 94 SER A O 1
ATOM 772 N N . GLY A 1 95 ? 1.160 13.433 -12.436 1.00 66.88 95 GLY A N 1
ATOM 773 C CA . GLY A 1 95 ? 2.009 14.479 -13.001 1.00 66.88 95 GLY A CA 1
ATOM 774 C C . GLY A 1 95 ? 2.090 15.733 -12.128 1.00 66.88 95 GLY A C 1
ATOM 775 O O . GLY A 1 95 ? 2.731 16.697 -12.539 1.00 66.88 95 GLY A O 1
ATOM 776 N N . ASP A 1 96 ? 1.512 15.705 -10.920 1.00 58.16 96 ASP A N 1
ATOM 777 C CA . ASP A 1 96 ? 1.704 16.743 -9.906 1.00 58.16 96 ASP A CA 1
ATOM 778 C C . ASP A 1 96 ? 3.106 16.586 -9.305 1.00 58.16 96 ASP A C 1
ATOM 780 O O . ASP A 1 96 ? 3.312 15.996 -8.240 1.00 58.16 96 ASP A O 1
ATOM 784 N N . ARG A 1 97 ? 4.103 17.116 -10.018 1.00 52.72 97 ARG A N 1
ATOM 785 C CA . ARG A 1 97 ? 5.444 17.370 -9.481 1.00 52.72 97 ARG A CA 1
ATOM 786 C C . ARG A 1 97 ? 5.394 18.614 -8.597 1.00 52.72 97 ARG A C 1
ATOM 788 O O . ARG A 1 97 ? 5.923 19.658 -8.951 1.00 52.72 97 ARG A O 1
ATOM 795 N N . ASN A 1 98 ? 4.691 18.529 -7.474 1.00 50.53 98 ASN A N 1
ATOM 796 C CA . ASN A 1 98 ? 4.993 19.415 -6.359 1.00 50.53 98 ASN A CA 1
ATOM 797 C C . ASN A 1 98 ? 5.949 18.647 -5.459 1.00 50.53 98 ASN A C 1
ATOM 799 O O . ASN A 1 98 ? 5.538 17.799 -4.659 1.00 50.53 98 ASN A O 1
ATOM 803 N N . ASP A 1 99 ? 7.230 18.919 -5.675 1.00 49.78 99 ASP A N 1
ATOM 804 C CA . ASP A 1 99 ? 8.357 18.423 -4.904 1.00 49.78 99 ASP A CA 1
ATOM 805 C C . ASP A 1 99 ? 8.248 18.985 -3.483 1.00 49.78 99 ASP A C 1
ATOM 807 O O . ASP A 1 99 ? 8.832 20.007 -3.133 1.00 49.78 99 ASP A O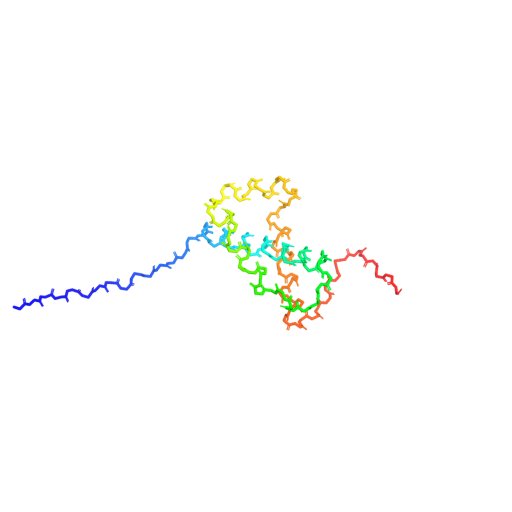 1
ATOM 811 N N . PHE A 1 100 ? 7.418 18.352 -2.653 1.00 50.25 100 PHE A N 1
ATOM 812 C CA . PHE A 1 100 ? 7.414 18.626 -1.225 1.00 50.25 100 PHE A CA 1
ATOM 813 C C . PHE A 1 100 ? 8.684 18.010 -0.640 1.00 50.25 100 PHE A C 1
ATOM 815 O O . PHE A 1 100 ? 8.719 16.818 -0.326 1.00 50.25 100 PHE A O 1
ATOM 822 N N . VAL A 1 101 ? 9.725 18.833 -0.555 1.00 49.06 101 VAL A N 1
ATOM 823 C CA . VAL A 1 101 ? 10.908 18.593 0.270 1.00 49.06 101 VAL A CA 1
ATOM 824 C C . VAL A 1 101 ? 10.466 18.805 1.721 1.00 49.06 101 VAL A C 1
ATOM 826 O O . VAL A 1 10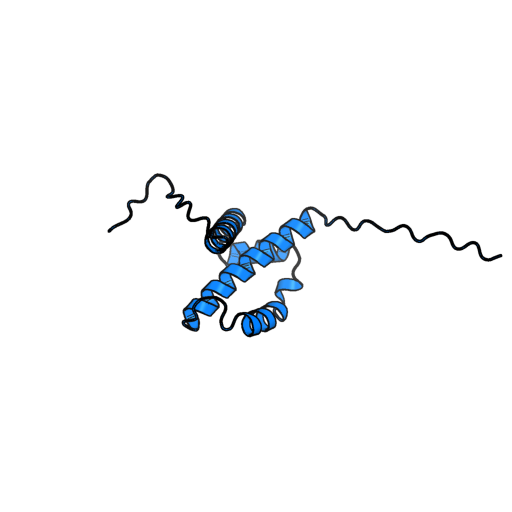1 ? 10.035 19.913 2.055 1.00 49.06 101 VAL A O 1
ATOM 829 N N . PRO A 1 102 ? 10.487 17.773 2.584 1.00 47.03 102 PRO A N 1
ATOM 830 C CA . PRO A 1 102 ? 10.329 17.980 4.015 1.00 47.03 102 PRO A CA 1
ATOM 831 C C . PRO A 1 102 ? 11.419 18.951 4.469 1.00 47.03 102 PRO A C 1
ATOM 833 O O . PRO A 1 102 ? 12.577 18.797 4.090 1.00 47.03 102 PRO A O 1
ATOM 836 N N . GLU A 1 103 ? 11.041 19.973 5.229 1.00 43.47 103 GLU A N 1
ATOM 837 C CA . GLU A 1 103 ? 11.953 21.002 5.728 1.00 43.47 103 GLU A CA 1
ATOM 838 C C . GLU A 1 103 ? 13.162 20.333 6.424 1.00 43.47 103 GLU A C 1
ATOM 840 O O . GLU A 1 103 ? 13.009 19.743 7.492 1.00 43.47 103 GLU A O 1
ATOM 845 N N . GLY A 1 104 ? 14.343 20.354 5.785 1.00 49.25 104 GLY A N 1
ATOM 846 C CA . GLY A 1 104 ? 15.592 19.824 6.354 1.00 49.25 104 GLY A CA 1
ATOM 847 C C . GLY A 1 104 ? 16.437 18.865 5.500 1.00 49.25 104 GLY A C 1
ATOM 848 O O . GLY A 1 104 ? 17.548 18.560 5.924 1.00 49.25 104 GLY A O 1
ATOM 849 N N . GLU A 1 105 ? 15.995 18.405 4.324 1.00 42.84 105 GLU A N 1
ATOM 850 C CA . GLU A 1 105 ? 16.844 17.574 3.442 1.00 42.84 105 GLU A CA 1
ATOM 851 C C . GLU A 1 105 ? 17.406 18.379 2.255 1.00 42.84 105 GLU A C 1
ATOM 853 O O . GLU A 1 105 ? 16.676 18.778 1.346 1.00 42.84 105 GLU A O 1
ATOM 858 N N . GLU A 1 106 ? 18.723 18.623 2.264 1.00 46.41 106 GLU A N 1
ATOM 859 C CA . GLU A 1 106 ? 19.463 19.164 1.116 1.00 46.41 106 GLU A CA 1
ATOM 860 C C . GLU A 1 106 ? 19.530 18.126 -0.014 1.00 46.41 106 GLU A C 1
ATOM 862 O O . GLU A 1 106 ? 19.936 16.982 0.192 1.00 46.41 106 GLU A O 1
ATOM 867 N N . ILE A 1 107 ? 19.162 18.537 -1.229 1.00 47.09 107 ILE A N 1
ATOM 868 C CA . ILE A 1 107 ? 19.294 17.717 -2.437 1.00 47.09 107 ILE A CA 1
ATOM 869 C C . ILE A 1 107 ? 20.708 17.942 -3.003 1.00 47.09 107 ILE A C 1
ATOM 871 O O . ILE A 1 107 ? 21.009 19.074 -3.390 1.00 47.09 107 ILE A O 1
ATOM 875 N N . PRO A 1 108 ? 21.589 16.925 -3.078 1.00 50.03 108 PRO A N 1
ATOM 876 C CA . PRO A 1 108 ? 22.857 17.069 -3.781 1.00 50.03 108 PRO A CA 1
ATOM 877 C C . PRO A 1 108 ? 22.606 17.078 -5.297 1.00 50.03 108 PRO A C 1
ATOM 879 O O . PRO A 1 108 ? 21.855 16.243 -5.807 1.00 50.03 108 PRO A O 1
ATOM 882 N N . TYR A 1 109 ? 23.210 18.062 -5.971 1.00 54.91 109 TYR A N 1
ATOM 883 C CA . TYR A 1 109 ? 23.157 18.295 -7.422 1.00 54.91 109 TYR A CA 1
ATOM 884 C C . TYR A 1 109 ? 23.609 17.095 -8.260 1.00 54.91 109 TYR A C 1
ATOM 886 O O . TYR A 1 109 ? 24.596 16.433 -7.863 1.00 54.91 109 TYR A O 1
#

Sequence (109 aa):
MANSKPEAFGLKIPSKADKRKSLILDSLRILTWQNYKAENRISGLDGYAEFDVAWKAMDIHSQDLPQLLELLKQLDYTEAELMAMRQKYYRLRSGDRNDFVPEGEEIPY